Protein AF-A0AB37KM40-F1 (afdb_monomer_lite)

Sequence (113 aa):
MSQDETPIINDENYEMLIKWYKQEGIENIGFEDDDCYDEHMNYIGKGPVGYYELLQEVTQVAKRIQKEDYFLKKAGRRIPIIILEYEDTWYTRKATLEANVHGEACDYLEYAK

Structure (mmCIF, N/CA/C/O backbone):
data_AF-A0AB37KM40-F1
#
_entry.id   AF-A0AB37KM40-F1
#
loop_
_atom_site.group_PDB
_atom_site.id
_atom_site.type_symbol
_atom_site.label_atom_id
_atom_site.label_alt_id
_atom_site.label_comp_id
_atom_site.label_asym_id
_atom_site.label_entity_id
_atom_site.label_seq_id
_atom_site.pdbx_PDB_ins_code
_atom_site.Cartn_x
_atom_site.Cartn_y
_atom_site.Cartn_z
_atom_site.occupancy
_atom_site.B_iso_or_equiv
_atom_site.auth_seq_id
_atom_site.auth_comp_id
_atom_site.auth_asym_id
_atom_site.auth_atom_id
_atom_site.pdbx_PDB_model_num
ATOM 1 N N . MET A 1 1 ? -3.753 28.072 1.330 1.00 39.34 1 MET A N 1
ATOM 2 C CA . MET A 1 1 ? -3.173 27.660 2.624 1.00 39.34 1 MET A CA 1
ATOM 3 C C . MET A 1 1 ? -1.889 26.933 2.283 1.00 39.34 1 MET A C 1
ATOM 5 O O . MET A 1 1 ? -1.985 25.974 1.529 1.00 39.34 1 MET A O 1
ATOM 9 N N . SER A 1 2 ? -0.717 27.424 2.689 1.00 53.44 2 SER A N 1
ATOM 10 C CA . SER A 1 2 ? 0.500 26.618 2.554 1.00 53.44 2 SER A CA 1
ATOM 11 C C . SER A 1 2 ? 0.387 25.470 3.550 1.00 53.44 2 SER A C 1
ATOM 13 O O . SER A 1 2 ? 0.102 25.706 4.724 1.00 53.44 2 SER A O 1
ATOM 15 N N . GLN A 1 3 ? 0.514 24.235 3.076 1.00 59.84 3 GLN A N 1
ATOM 16 C CA . GLN A 1 3 ? 0.793 23.130 3.978 1.00 59.84 3 GLN A CA 1
ATOM 17 C C . GLN A 1 3 ? 2.233 23.346 4.452 1.00 59.84 3 GLN A C 1
ATOM 19 O O . GLN A 1 3 ? 3.142 23.391 3.627 1.00 59.84 3 GLN A O 1
ATOM 24 N N . ASP A 1 4 ? 2.434 23.585 5.750 1.00 63.38 4 ASP A N 1
ATOM 25 C CA . ASP A 1 4 ? 3.768 23.503 6.352 1.00 63.38 4 ASP A CA 1
ATOM 26 C C . ASP A 1 4 ? 4.160 22.022 6.368 1.00 63.38 4 ASP A C 1
ATOM 28 O O . ASP A 1 4 ? 3.936 21.295 7.339 1.00 63.38 4 ASP A O 1
ATOM 32 N N . GLU A 1 5 ? 4.665 21.541 5.236 1.00 67.81 5 GLU A N 1
ATOM 33 C CA . GLU A 1 5 ? 5.158 20.179 5.100 1.00 67.81 5 GLU A CA 1
ATOM 34 C C . GLU A 1 5 ? 6.501 20.085 5.821 1.00 67.81 5 GLU A C 1
ATOM 36 O O . GLU A 1 5 ? 7.521 20.606 5.372 1.00 67.81 5 GLU A O 1
ATOM 41 N N . THR A 1 6 ? 6.506 19.428 6.979 1.00 73.56 6 THR A N 1
ATOM 42 C CA . THR A 1 6 ? 7.763 18.967 7.569 1.00 73.56 6 THR A CA 1
ATOM 43 C C . THR A 1 6 ? 8.235 17.777 6.737 1.00 73.56 6 THR A C 1
ATOM 45 O O . THR A 1 6 ? 7.498 16.791 6.669 1.00 73.56 6 THR A O 1
ATOM 48 N N . PRO A 1 7 ? 9.426 17.821 6.114 1.00 70.69 7 PRO A N 1
ATOM 49 C CA . PRO A 1 7 ? 9.939 16.675 5.383 1.00 70.69 7 PRO A CA 1
ATOM 50 C C . PRO A 1 7 ? 10.127 15.510 6.360 1.00 70.69 7 PRO A C 1
ATOM 52 O O . PRO A 1 7 ? 10.960 15.571 7.262 1.00 70.69 7 PRO A O 1
ATOM 55 N N . ILE A 1 8 ? 9.314 14.464 6.204 1.00 71.88 8 ILE A N 1
ATOM 56 C CA . ILE A 1 8 ? 9.422 13.228 6.995 1.00 71.88 8 ILE A CA 1
ATOM 57 C C . ILE A 1 8 ? 10.525 12.327 6.419 1.00 71.88 8 ILE A C 1
ATOM 59 O O . ILE A 1 8 ? 11.095 11.519 7.144 1.00 71.88 8 ILE A O 1
ATOM 63 N N . ILE A 1 9 ? 10.835 12.486 5.128 1.00 77.62 9 ILE A N 1
ATOM 64 C CA . ILE A 1 9 ? 11.824 11.692 4.396 1.00 77.62 9 ILE A CA 1
ATOM 65 C C . ILE A 1 9 ? 13.119 12.500 4.249 1.00 77.62 9 ILE A C 1
ATOM 67 O O . ILE A 1 9 ? 13.098 13.624 3.745 1.00 77.62 9 ILE A O 1
ATOM 71 N N . ASN A 1 10 ? 14.240 11.913 4.668 1.00 84.81 10 ASN A N 1
ATOM 72 C CA . ASN A 1 10 ? 15.593 12.454 4.535 1.00 84.81 10 ASN A CA 1
ATOM 73 C C . ASN A 1 10 ? 16.538 11.467 3.814 1.00 84.81 10 ASN A C 1
ATOM 75 O O . ASN A 1 10 ? 16.143 10.353 3.463 1.00 84.81 10 ASN A O 1
ATOM 79 N N . ASP A 1 11 ? 17.800 11.862 3.624 1.00 88.88 11 ASP A N 1
ATOM 80 C CA . ASP A 1 11 ? 18.831 11.044 2.965 1.00 88.88 11 ASP A CA 1
ATOM 81 C C . ASP A 1 11 ? 19.011 9.661 3.613 1.00 88.88 11 ASP A C 1
ATOM 83 O O . ASP A 1 11 ? 19.146 8.658 2.911 1.00 88.88 11 ASP A O 1
ATOM 87 N N . GLU A 1 12 ? 18.928 9.567 4.943 1.00 89.31 12 GLU A N 1
ATOM 88 C CA . GLU A 1 12 ? 19.028 8.290 5.661 1.00 89.31 12 GLU A CA 1
ATOM 89 C C . GLU A 1 12 ? 17.849 7.362 5.333 1.00 89.31 12 GLU A C 1
ATOM 91 O O . GLU A 1 12 ? 18.026 6.148 5.186 1.00 89.31 12 GLU A O 1
ATOM 96 N N . ASN A 1 13 ? 16.642 7.917 5.176 1.00 89.56 13 ASN A N 1
ATOM 97 C CA . ASN A 1 13 ? 15.467 7.151 4.767 1.00 89.56 13 ASN A CA 1
ATOM 98 C C . ASN A 1 13 ? 15.609 6.629 3.332 1.00 89.56 13 ASN A C 1
ATOM 100 O O . ASN A 1 13 ? 15.288 5.465 3.080 1.00 89.56 13 ASN A O 1
ATOM 104 N N . TYR A 1 14 ? 16.132 7.445 2.410 1.00 88.31 14 TYR A N 1
ATOM 105 C CA . TYR A 1 14 ? 16.398 7.011 1.035 1.00 88.31 14 TYR A CA 1
ATOM 106 C C . TYR A 1 14 ? 17.457 5.908 0.985 1.00 88.31 14 TYR A C 1
ATOM 108 O O . TYR A 1 14 ? 17.267 4.898 0.305 1.00 88.31 14 TYR A O 1
ATOM 116 N N . GLU A 1 15 ? 18.545 6.043 1.746 1.00 93.25 15 GLU A N 1
ATOM 117 C CA . GLU A 1 15 ? 19.559 4.995 1.839 1.00 93.25 15 GLU A CA 1
ATOM 118 C C . GLU A 1 15 ? 18.996 3.682 2.381 1.00 93.25 15 GLU A C 1
ATOM 120 O O . GLU A 1 15 ? 19.366 2.608 1.901 1.00 93.25 15 GLU A O 1
ATOM 125 N N . MET A 1 16 ? 18.130 3.752 3.395 1.00 94.12 16 MET A N 1
ATOM 126 C CA . MET A 1 16 ? 17.476 2.573 3.957 1.00 94.12 16 MET A CA 1
ATOM 127 C C . MET A 1 16 ? 16.613 1.874 2.904 1.00 94.12 16 MET A C 1
ATOM 129 O O . MET A 1 16 ? 16.711 0.657 2.758 1.00 94.12 16 MET A O 1
ATOM 133 N N . LEU A 1 17 ? 15.830 2.636 2.136 1.00 93.00 17 LEU A N 1
ATOM 134 C CA . LEU A 1 17 ? 14.985 2.094 1.076 1.00 93.00 17 LEU A CA 1
ATOM 135 C C . LEU A 1 17 ? 15.815 1.445 -0.045 1.00 93.00 17 LEU A C 1
ATOM 137 O O . LEU A 1 17 ? 15.531 0.322 -0.450 1.00 93.00 17 LEU A O 1
ATOM 141 N N . ILE A 1 18 ? 16.895 2.094 -0.491 1.00 93.69 18 ILE A N 1
ATOM 142 C CA . ILE A 1 18 ? 17.802 1.536 -1.509 1.00 93.69 18 ILE A CA 1
ATOM 143 C C . ILE A 1 18 ? 18.480 0.253 -1.006 1.00 93.69 18 ILE A C 1
ATOM 145 O O . ILE A 1 18 ? 18.618 -0.718 -1.753 1.00 93.69 18 ILE A O 1
ATOM 149 N N . LYS A 1 19 ? 18.903 0.224 0.266 1.00 96.19 19 LYS A N 1
ATOM 150 C CA . LYS A 1 19 ? 19.471 -0.984 0.888 1.00 96.19 19 LYS A CA 1
ATOM 151 C C . LYS A 1 19 ? 18.446 -2.115 0.919 1.00 96.19 19 LYS A C 1
ATOM 153 O O . LYS A 1 19 ? 18.821 -3.243 0.609 1.00 96.19 19 LYS A O 1
ATOM 158 N N . TRP A 1 20 ? 17.191 -1.812 1.246 1.00 97.00 20 TRP A N 1
ATOM 159 C CA . TRP A 1 20 ? 16.106 -2.789 1.238 1.00 97.00 20 TRP A CA 1
ATOM 160 C C . TRP A 1 20 ? 15.853 -3.351 -0.167 1.00 97.00 20 TRP A C 1
ATOM 162 O O . TRP A 1 20 ? 15.898 -4.566 -0.331 1.00 97.00 20 TRP A O 1
ATOM 172 N N . TYR A 1 21 ? 15.736 -2.503 -1.198 1.00 97.06 21 TYR A N 1
ATOM 173 C CA . TYR A 1 21 ? 15.592 -2.972 -2.585 1.00 97.06 21 TYR A CA 1
ATOM 174 C C . TYR A 1 21 ? 16.697 -3.956 -2.980 1.00 97.06 21 TYR A C 1
ATOM 176 O O . TYR A 1 21 ? 16.427 -5.028 -3.516 1.00 97.06 21 TYR A O 1
ATOM 184 N N . LYS A 1 22 ? 17.952 -3.637 -2.640 1.00 96.69 22 LYS A N 1
ATOM 185 C CA . LYS A 1 22 ? 19.091 -4.520 -2.911 1.00 96.69 22 LYS A CA 1
ATOM 186 C C . LYS A 1 22 ? 19.025 -5.842 -2.137 1.00 96.69 22 LYS A C 1
ATOM 188 O O . LYS A 1 22 ? 19.478 -6.860 -2.653 1.00 96.69 22 LYS A O 1
ATOM 193 N N . GLN A 1 23 ? 18.526 -5.831 -0.901 1.00 97.62 23 GLN A N 1
ATOM 194 C CA . GLN A 1 23 ? 18.379 -7.035 -0.075 1.00 97.62 23 GLN A CA 1
ATOM 195 C C . GLN A 1 23 ? 17.311 -7.981 -0.627 1.00 97.62 23 GLN A C 1
ATOM 197 O O . GLN A 1 23 ? 17.545 -9.186 -0.666 1.00 97.62 23 GLN A O 1
ATOM 202 N N . GLU A 1 24 ? 16.196 -7.431 -1.104 1.00 97.25 24 GLU A N 1
ATOM 203 C CA . GLU A 1 24 ? 15.097 -8.196 -1.705 1.00 97.25 24 GLU A CA 1
ATOM 204 C C . GLU A 1 24 ? 15.366 -8.596 -3.168 1.00 97.25 24 GLU A C 1
ATOM 206 O O . GLU A 1 24 ? 14.558 -9.284 -3.786 1.00 97.25 24 GLU A O 1
ATOM 211 N N . GLY A 1 25 ? 16.509 -8.191 -3.737 1.00 97.19 25 GLY A N 1
ATOM 212 C CA . GLY A 1 25 ? 16.866 -8.491 -5.126 1.00 97.19 25 GLY A CA 1
ATOM 213 C C . GLY A 1 25 ? 16.022 -7.729 -6.150 1.00 97.19 25 GLY A C 1
ATOM 214 O O . GLY A 1 25 ? 15.852 -8.196 -7.273 1.00 97.19 25 GLY A O 1
ATOM 215 N N . ILE A 1 26 ? 15.484 -6.571 -5.764 1.00 96.94 26 ILE A N 1
ATOM 216 C CA . ILE A 1 26 ? 14.706 -5.699 -6.641 1.00 96.94 26 ILE A CA 1
ATOM 217 C C . ILE A 1 26 ? 15.694 -4.849 -7.448 1.00 96.94 26 ILE A C 1
ATOM 219 O O . ILE A 1 26 ? 16.444 -4.033 -6.905 1.00 96.94 26 ILE A O 1
ATOM 223 N N . GLU A 1 27 ? 15.707 -5.063 -8.759 1.00 94.88 27 GLU A N 1
ATOM 224 C CA . GLU A 1 27 ? 16.609 -4.413 -9.713 1.00 94.88 27 GLU A CA 1
ATOM 225 C C . GLU A 1 27 ? 15.827 -3.501 -10.670 1.00 94.88 27 GLU A C 1
ATOM 227 O O . GLU A 1 27 ? 14.609 -3.579 -10.738 1.00 94.88 27 GLU A O 1
ATOM 232 N N . ASN A 1 28 ? 16.510 -2.630 -11.424 1.00 94.50 28 ASN A N 1
ATOM 233 C CA . ASN A 1 28 ? 15.881 -1.708 -12.390 1.00 94.50 28 ASN A CA 1
ATOM 234 C C . ASN A 1 28 ? 14.809 -0.780 -11.781 1.00 94.50 28 ASN A C 1
ATOM 236 O O . ASN A 1 28 ? 13.793 -0.499 -12.408 1.00 94.50 28 ASN A O 1
ATOM 240 N N . ILE A 1 29 ? 15.050 -0.285 -10.562 1.00 94.75 29 ILE A N 1
ATOM 241 C CA . ILE A 1 29 ? 14.147 0.636 -9.855 1.00 94.75 29 ILE A CA 1
ATOM 242 C C . ILE A 1 29 ? 13.739 1.807 -10.753 1.00 94.75 29 ILE A C 1
ATOM 244 O O . ILE A 1 29 ? 14.593 2.459 -11.357 1.00 94.75 29 ILE A O 1
ATOM 248 N N . GLY A 1 30 ? 12.439 2.095 -10.803 1.00 91.88 30 GLY A N 1
ATOM 249 C CA . GLY A 1 30 ? 11.889 3.170 -11.629 1.00 91.88 30 GLY A CA 1
ATOM 250 C C . GLY A 1 30 ? 11.538 2.759 -13.061 1.00 91.88 30 GLY A C 1
ATOM 251 O O . GLY A 1 30 ? 10.891 3.538 -13.753 1.00 91.88 30 GLY A O 1
ATOM 252 N N . PHE A 1 31 ? 11.949 1.573 -13.514 1.00 94.75 31 PHE A N 1
ATOM 253 C CA . PHE A 1 31 ? 11.561 1.048 -14.822 1.00 94.75 31 PHE A CA 1
ATOM 254 C C . PHE A 1 31 ? 10.112 0.557 -14.803 1.00 94.75 31 PHE A C 1
ATOM 256 O O . PHE A 1 31 ? 9.663 0.020 -13.798 1.00 94.75 31 PHE A O 1
ATOM 263 N N . GLU A 1 32 ? 9.399 0.695 -15.913 1.00 90.56 32 GLU A N 1
ATOM 264 C CA . GLU A 1 32 ? 8.052 0.161 -16.097 1.00 90.56 32 GLU A CA 1
ATOM 265 C C . GLU A 1 32 ? 7.989 -0.550 -17.452 1.00 90.56 32 GLU A C 1
ATOM 267 O O . GLU A 1 32 ? 8.590 -0.082 -18.420 1.00 90.56 32 GLU A O 1
ATOM 272 N N . ASP A 1 33 ? 7.313 -1.699 -17.505 1.00 87.19 33 ASP A N 1
ATOM 273 C CA . ASP A 1 33 ? 7.160 -2.466 -18.742 1.00 87.19 33 ASP A CA 1
ATOM 274 C C . ASP A 1 33 ? 6.224 -1.751 -19.731 1.00 87.19 33 ASP A C 1
ATOM 276 O O . ASP A 1 33 ? 5.270 -1.081 -19.340 1.00 87.19 33 ASP A O 1
ATOM 280 N N . ASP A 1 34 ? 6.440 -1.952 -21.032 1.00 85.62 34 ASP A N 1
ATOM 281 C CA . ASP A 1 34 ? 5.604 -1.334 -22.074 1.00 85.62 34 ASP A CA 1
ATOM 282 C C . ASP A 1 34 ? 4.179 -1.934 -22.136 1.00 85.62 34 ASP A C 1
ATOM 284 O O . ASP A 1 34 ? 3.247 -1.297 -22.630 1.00 85.62 34 ASP A O 1
ATOM 288 N N . ASP A 1 35 ? 3.989 -3.156 -21.627 1.00 89.75 35 ASP A N 1
ATOM 289 C CA . ASP A 1 35 ? 2.730 -3.915 -21.689 1.00 89.75 35 ASP A CA 1
ATOM 290 C C . ASP A 1 35 ? 1.875 -3.725 -20.420 1.00 89.75 35 ASP A C 1
ATOM 292 O O . ASP A 1 35 ? 1.534 -4.667 -19.703 1.00 89.75 35 ASP A O 1
ATOM 296 N N . CYS A 1 36 ? 1.576 -2.462 -20.100 1.00 92.62 36 CYS A N 1
ATOM 297 C CA . CYS A 1 36 ? 0.827 -2.078 -18.898 1.00 92.62 36 CYS A CA 1
ATOM 298 C C . CYS A 1 36 ? -0.673 -1.847 -19.125 1.00 92.62 36 CYS A C 1
ATOM 300 O O . CYS A 1 36 ? -1.365 -1.432 -18.192 1.00 92.62 36 CYS A O 1
ATOM 302 N N . TYR A 1 37 ? -1.191 -2.102 -20.327 1.00 93.12 37 TYR A N 1
ATOM 303 C CA . TYR A 1 37 ? -2.593 -1.864 -20.671 1.00 93.12 37 TYR A CA 1
ATOM 304 C C . TYR A 1 37 ? -3.244 -3.107 -21.274 1.00 93.12 37 TYR A C 1
ATOM 306 O O . TYR A 1 37 ? -2.637 -3.801 -22.084 1.00 93.12 37 TYR A O 1
ATOM 314 N N . ASP A 1 38 ? -4.492 -3.379 -20.895 1.00 93.81 38 ASP A N 1
ATOM 315 C CA . ASP A 1 38 ? -5.279 -4.449 -21.512 1.00 93.81 38 ASP A CA 1
ATOM 316 C C . ASP A 1 38 ? -5.816 -4.056 -22.905 1.00 93.81 38 ASP A C 1
ATOM 318 O O . ASP A 1 38 ? -5.663 -2.926 -23.377 1.00 93.81 38 ASP A O 1
ATOM 322 N N . GLU A 1 39 ? -6.504 -4.988 -23.574 1.00 95.12 39 GLU A N 1
ATOM 323 C CA . GLU A 1 39 ? -7.116 -4.770 -24.897 1.00 95.12 39 GLU A CA 1
ATOM 324 C C . GLU A 1 39 ? -8.188 -3.659 -24.931 1.00 95.12 39 GLU A C 1
ATOM 326 O O . GLU A 1 39 ? -8.613 -3.226 -26.005 1.00 95.12 39 GLU A O 1
ATOM 331 N N . HIS A 1 40 ? -8.623 -3.184 -23.763 1.00 95.00 40 HIS A N 1
ATOM 332 C CA . HIS A 1 40 ? -9.599 -2.116 -23.585 1.00 95.00 40 HIS A CA 1
ATOM 333 C C . HIS A 1 40 ? -8.961 -0.793 -23.134 1.00 95.00 40 HIS A C 1
ATOM 335 O O . HIS A 1 40 ? -9.694 0.143 -22.814 1.00 95.00 40 HIS A O 1
ATOM 341 N N . MET A 1 41 ? -7.626 -0.686 -23.156 1.00 90.50 41 MET A N 1
ATOM 342 C CA . MET A 1 41 ? -6.860 0.476 -22.690 1.00 90.50 41 MET A CA 1
ATOM 343 C C . MET A 1 41 ? -6.997 0.746 -21.182 1.00 90.50 41 MET A C 1
ATOM 345 O O . MET A 1 41 ? -6.727 1.863 -20.734 1.00 90.50 41 MET A O 1
ATOM 349 N N . ASN A 1 42 ? -7.391 -0.247 -20.379 1.00 90.50 42 ASN A N 1
ATOM 350 C CA . ASN A 1 42 ? -7.322 -0.119 -18.927 1.00 90.50 42 ASN A CA 1
ATOM 351 C C . ASN A 1 42 ? -5.896 -0.385 -18.467 1.00 90.50 42 ASN A C 1
ATOM 353 O O . ASN A 1 42 ? -5.270 -1.355 -18.891 1.00 90.50 42 ASN A O 1
ATOM 357 N N . TYR A 1 43 ? -5.405 0.448 -17.556 1.00 90.25 43 TYR A N 1
ATOM 358 C CA . TYR A 1 43 ? -4.105 0.234 -16.943 1.00 90.25 43 TYR A CA 1
ATOM 359 C C . TYR A 1 43 ? -4.147 -0.989 -16.008 1.00 90.25 43 TYR A C 1
ATOM 361 O O . TYR A 1 43 ? -4.897 -1.013 -15.029 1.00 90.25 43 TYR A O 1
ATOM 369 N N . ILE A 1 44 ? -3.334 -2.000 -16.317 1.00 92.44 44 ILE A N 1
ATOM 370 C CA . ILE A 1 44 ? -3.162 -3.258 -15.568 1.00 92.44 44 ILE A CA 1
ATOM 371 C C . ILE A 1 44 ? -1.753 -3.412 -14.984 1.00 92.44 44 ILE A C 1
ATOM 373 O O . ILE A 1 44 ? -1.480 -4.383 -14.271 1.00 92.44 44 ILE A O 1
ATOM 377 N N . GLY A 1 45 ? -0.869 -2.455 -15.276 1.00 92.06 45 GLY A N 1
ATOM 378 C CA . GLY A 1 45 ? 0.474 -2.380 -14.723 1.00 92.06 45 GLY A CA 1
ATOM 379 C C . GLY A 1 45 ? 0.483 -2.241 -13.199 1.00 92.06 45 GLY A C 1
ATOM 380 O O . GLY A 1 45 ? -0.548 -2.096 -12.533 1.00 92.06 45 GLY A O 1
ATOM 381 N N . LYS A 1 46 ? 1.684 -2.319 -12.634 1.00 91.81 46 LYS A N 1
ATOM 382 C CA . LYS A 1 46 ? 1.934 -2.260 -11.186 1.00 91.81 46 LYS A CA 1
ATOM 383 C C . LYS A 1 46 ? 2.713 -1.008 -10.775 1.00 91.81 46 LYS A C 1
ATOM 385 O O . LYS A 1 46 ? 3.190 -0.920 -9.649 1.00 91.81 46 LYS A O 1
ATOM 390 N N . GLY A 1 47 ? 2.812 -0.045 -11.676 1.00 89.69 47 GLY A N 1
ATOM 391 C CA . GLY A 1 47 ? 3.698 1.094 -11.570 1.00 89.69 47 GLY A CA 1
ATOM 392 C C . GLY A 1 47 ? 5.154 0.693 -11.813 1.00 89.69 47 GLY A C 1
ATOM 393 O O . GLY A 1 47 ? 5.450 -0.458 -12.158 1.00 89.69 47 GLY A O 1
ATOM 394 N N . PRO A 1 48 ? 6.080 1.637 -11.605 1.00 92.69 48 PRO A N 1
ATOM 395 C CA . PRO A 1 48 ? 7.498 1.385 -11.767 1.00 92.69 48 PRO A CA 1
ATOM 396 C C . PRO A 1 48 ? 8.026 0.378 -10.739 1.00 92.69 48 PRO A C 1
ATOM 398 O O . PRO A 1 48 ? 7.597 0.343 -9.582 1.00 92.69 48 PRO A O 1
ATOM 401 N N . VAL A 1 49 ? 9.030 -0.397 -11.137 1.00 95.19 49 VAL A N 1
ATOM 402 C CA . VAL A 1 49 ? 9.707 -1.374 -10.283 1.00 95.19 49 VAL A CA 1
ATOM 403 C C . VAL A 1 49 ? 10.214 -0.712 -8.999 1.00 95.19 49 VAL A C 1
ATOM 405 O O . VAL A 1 49 ? 10.807 0.372 -9.022 1.00 95.19 49 VAL A O 1
ATOM 408 N N . GLY A 1 50 ? 9.979 -1.380 -7.870 1.00 94.69 50 GLY A N 1
ATOM 409 C CA . GLY A 1 50 ? 10.262 -0.907 -6.519 1.00 94.69 50 GLY A CA 1
ATOM 410 C C . GLY A 1 50 ? 9.032 -0.306 -5.841 1.00 94.69 50 GLY A C 1
ATOM 411 O O . GLY A 1 50 ? 8.854 -0.479 -4.634 1.00 94.69 50 GLY A O 1
ATOM 412 N N . TYR A 1 51 ? 8.150 0.355 -6.595 1.00 93.50 51 TYR A N 1
ATOM 413 C CA . TYR A 1 51 ? 6.952 0.951 -6.016 1.00 93.50 51 TYR A CA 1
ATOM 414 C C . TYR A 1 51 ? 5.958 -0.121 -5.554 1.00 93.50 51 TYR A C 1
ATOM 416 O O . TYR A 1 51 ? 5.524 -0.104 -4.400 1.00 93.50 51 TYR A O 1
ATOM 424 N N . TYR A 1 52 ? 5.611 -1.072 -6.429 1.00 94.00 52 TYR A N 1
ATOM 425 C CA . TYR A 1 52 ? 4.612 -2.090 -6.102 1.00 94.00 52 TYR A CA 1
ATOM 426 C C . TYR A 1 52 ? 5.048 -2.962 -4.927 1.00 94.00 52 TYR A C 1
ATOM 428 O O . TYR A 1 52 ? 4.242 -3.294 -4.060 1.00 94.00 52 TYR A O 1
ATOM 436 N N . GLU A 1 53 ? 6.328 -3.324 -4.890 1.00 96.06 53 GLU A N 1
ATOM 437 C CA . GLU A 1 53 ? 6.934 -4.119 -3.829 1.00 96.06 53 GLU A CA 1
ATOM 438 C C . GLU A 1 53 ? 6.844 -3.383 -2.489 1.00 96.06 53 GLU A C 1
ATOM 440 O O . GLU A 1 53 ? 6.377 -3.951 -1.500 1.00 96.06 53 GLU A O 1
ATOM 445 N N . LEU A 1 54 ? 7.196 -2.094 -2.467 1.00 95.25 54 LEU A N 1
ATOM 446 C CA . LEU A 1 54 ? 7.051 -1.266 -1.273 1.00 95.25 54 LEU A CA 1
ATOM 447 C C . LEU A 1 54 ? 5.580 -1.133 -0.851 1.00 95.25 54 LEU A C 1
ATOM 449 O O . LEU A 1 54 ? 5.265 -1.215 0.339 1.00 95.25 54 LEU A O 1
ATOM 453 N N . LEU A 1 55 ? 4.665 -0.972 -1.810 1.00 96.19 55 LEU A N 1
ATOM 454 C CA . LEU A 1 55 ? 3.228 -0.918 -1.549 1.00 96.19 55 LEU A CA 1
ATOM 455 C C . LEU A 1 55 ? 2.733 -2.201 -0.865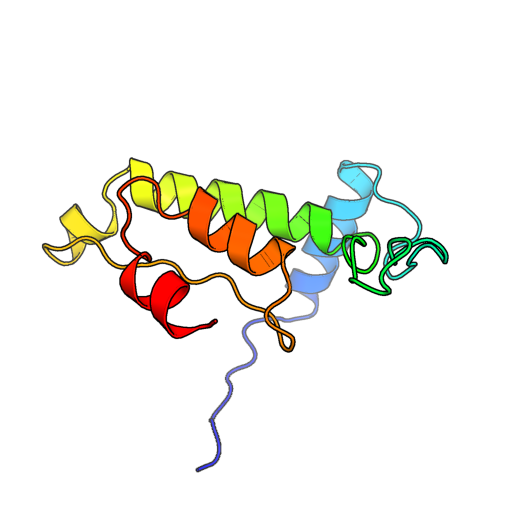 1.00 96.19 55 LEU A C 1
ATOM 457 O O . LEU A 1 55 ? 1.915 -2.120 0.056 1.00 96.19 55 LEU A O 1
ATOM 461 N N . GLN A 1 56 ? 3.226 -3.378 -1.266 1.00 97.00 56 GLN A N 1
ATOM 462 C CA . GLN A 1 56 ? 2.873 -4.637 -0.602 1.00 97.00 56 GLN A CA 1
ATOM 463 C C . GLN A 1 56 ? 3.326 -4.648 0.864 1.00 97.00 56 GLN A C 1
ATOM 465 O O . GLN A 1 56 ? 2.530 -5.010 1.734 1.00 97.00 56 GLN A O 1
ATOM 470 N N . GLU A 1 57 ? 4.542 -4.187 1.163 1.00 97.19 57 GLU A N 1
ATOM 471 C CA . GLU A 1 57 ? 5.043 -4.092 2.542 1.00 97.19 57 GLU A CA 1
ATOM 472 C C . GLU A 1 57 ? 4.219 -3.118 3.393 1.00 97.19 57 GLU A C 1
ATOM 474 O O . GLU A 1 57 ? 3.761 -3.464 4.488 1.00 97.19 57 GLU A O 1
ATOM 479 N N . VAL A 1 58 ? 3.930 -1.923 2.863 1.00 96.62 58 VAL A N 1
ATOM 480 C CA . VAL A 1 58 ? 3.047 -0.943 3.519 1.00 96.62 58 VAL A CA 1
ATOM 481 C C . VAL A 1 58 ? 1.672 -1.555 3.789 1.00 96.62 58 VAL A C 1
ATOM 483 O O . VAL A 1 58 ? 1.127 -1.408 4.887 1.00 96.62 58 VAL A O 1
ATOM 486 N N . THR A 1 59 ? 1.135 -2.305 2.824 1.00 98.38 59 THR A N 1
ATOM 487 C CA . THR A 1 59 ? -0.147 -3.006 2.960 1.00 98.38 59 THR A CA 1
ATOM 488 C C . THR A 1 59 ? -0.101 -4.035 4.085 1.00 98.38 59 THR A C 1
ATOM 490 O O . THR A 1 59 ? -1.025 -4.078 4.898 1.00 98.38 59 THR A O 1
ATOM 493 N N . GLN A 1 60 ? 0.965 -4.837 4.199 1.00 98.50 60 GLN A N 1
ATOM 494 C CA . GLN A 1 60 ? 1.088 -5.820 5.282 1.00 98.50 60 GLN A CA 1
ATOM 495 C C . GLN A 1 60 ? 1.173 -5.157 6.658 1.00 98.50 60 GLN A C 1
ATOM 497 O O . GLN A 1 60 ? 0.519 -5.615 7.603 1.00 98.50 60 GLN A O 1
ATOM 502 N N . VAL A 1 61 ? 1.923 -4.059 6.779 1.00 98.12 61 VAL A N 1
ATOM 503 C CA . VAL A 1 61 ? 2.009 -3.291 8.028 1.00 98.12 61 VAL A CA 1
ATOM 504 C C . VAL A 1 61 ? 0.642 -2.711 8.398 1.00 98.12 61 VAL A C 1
ATOM 506 O O . VAL A 1 61 ? 0.175 -2.914 9.520 1.00 98.12 61 VAL A O 1
ATOM 509 N N . ALA A 1 62 ? -0.046 -2.062 7.456 1.00 98.38 62 ALA A N 1
ATOM 510 C CA . ALA A 1 62 ? -1.380 -1.504 7.673 1.00 98.38 62 ALA A CA 1
ATOM 511 C C . ALA A 1 62 ? -2.400 -2.588 8.065 1.00 98.38 62 ALA A C 1
ATOM 513 O O . ALA A 1 62 ? -3.130 -2.451 9.050 1.00 98.38 62 ALA A O 1
ATOM 514 N N . LYS A 1 63 ? -2.381 -3.721 7.359 1.00 98.44 63 LYS A N 1
ATOM 515 C CA . LYS A 1 63 ? -3.211 -4.893 7.653 1.00 98.44 63 LYS A CA 1
ATOM 516 C C . LYS A 1 63 ? -2.975 -5.431 9.055 1.00 98.44 63 LYS A C 1
ATOM 518 O O . LYS A 1 63 ? -3.919 -5.817 9.744 1.00 98.44 63 LYS A O 1
ATOM 523 N N . ARG A 1 64 ? -1.715 -5.473 9.491 1.00 98.50 64 ARG A N 1
ATOM 524 C CA . ARG A 1 64 ? -1.349 -5.896 10.843 1.00 98.50 64 ARG A CA 1
ATOM 525 C C . ARG A 1 64 ? -1.898 -4.935 11.897 1.00 98.50 64 ARG A C 1
ATOM 527 O O . ARG A 1 64 ? -2.473 -5.406 12.873 1.00 98.50 64 ARG A O 1
ATOM 534 N N . ILE A 1 65 ? -1.789 -3.622 11.680 1.00 98.12 65 ILE A N 1
ATOM 535 C CA . ILE A 1 65 ? -2.344 -2.597 12.582 1.00 98.12 65 ILE A CA 1
ATOM 536 C C . ILE A 1 65 ? -3.855 -2.801 12.779 1.00 98.12 65 ILE A C 1
ATOM 538 O O . ILE A 1 65 ? -4.325 -2.769 13.921 1.00 98.12 65 ILE A O 1
ATOM 542 N N . GLN A 1 66 ? -4.598 -3.066 11.696 1.00 97.56 66 GLN A N 1
ATOM 543 C CA . GLN A 1 66 ? -6.038 -3.341 11.780 1.00 97.56 66 GLN A CA 1
ATOM 544 C C . GLN A 1 66 ? -6.338 -4.666 12.486 1.00 97.56 66 GLN A C 1
ATOM 546 O O . GLN A 1 66 ? -7.135 -4.691 13.420 1.00 97.56 66 GLN A O 1
ATOM 551 N N . LYS A 1 67 ? -5.640 -5.755 12.130 1.00 97.56 67 LYS A N 1
ATOM 552 C CA . LYS A 1 67 ? -5.799 -7.070 12.786 1.00 97.56 67 LYS A CA 1
ATOM 553 C C . LYS A 1 67 ? -5.524 -7.036 14.287 1.00 97.56 67 LYS A C 1
ATOM 555 O O . LYS A 1 67 ? -6.120 -7.796 15.043 1.00 97.56 67 LYS A O 1
ATOM 560 N N . GLU A 1 68 ? -4.589 -6.198 14.718 1.00 97.69 68 GLU A N 1
ATOM 561 C CA . GLU A 1 68 ? -4.253 -6.032 16.129 1.00 97.69 68 GLU A CA 1
ATOM 562 C C . GLU A 1 68 ? -5.235 -5.106 16.870 1.00 97.69 68 GLU A C 1
ATOM 564 O O . GLU A 1 68 ? -5.054 -4.878 18.072 1.00 97.69 68 GLU A O 1
ATOM 569 N N . ASP A 1 69 ? -6.279 -4.595 16.199 1.00 97.00 69 ASP A N 1
ATOM 570 C CA . ASP A 1 69 ? -7.267 -3.656 16.741 1.00 97.00 69 ASP A CA 1
ATOM 571 C C . ASP A 1 69 ? -6.577 -2.437 17.396 1.00 97.00 69 ASP A C 1
ATOM 573 O O . ASP A 1 69 ? -7.017 -1.919 18.427 1.00 97.00 69 ASP A O 1
ATOM 577 N N . TYR A 1 70 ? -5.448 -1.980 16.832 1.00 97.69 70 TYR A N 1
ATOM 578 C CA . TYR A 1 70 ? -4.609 -0.946 17.446 1.00 97.69 70 TYR A CA 1
ATOM 579 C C . TYR A 1 70 ? -5.400 0.342 17.710 1.00 97.69 70 TYR A C 1
ATOM 581 O O . TYR A 1 70 ? -5.427 0.844 18.837 1.00 97.69 70 TYR A O 1
ATOM 589 N N . PHE A 1 71 ? -6.102 0.849 16.691 1.00 96.56 71 PHE A N 1
ATOM 590 C CA . PHE A 1 71 ? -6.919 2.055 16.821 1.00 96.56 71 PHE A CA 1
ATOM 591 C C . PHE A 1 71 ? -8.151 1.835 17.689 1.00 96.56 71 PHE A C 1
ATOM 593 O O . PHE A 1 71 ? -8.507 2.724 18.456 1.00 96.56 71 PHE A O 1
ATOM 600 N N . LEU A 1 72 ? -8.750 0.643 17.670 1.00 97.12 72 LEU A N 1
ATOM 601 C CA . LEU A 1 72 ? -9.851 0.328 18.577 1.00 97.12 72 LEU A CA 1
ATOM 602 C C . LEU A 1 72 ? -9.395 0.421 20.041 1.00 97.12 72 LEU A C 1
ATOM 604 O O . LEU A 1 72 ? -10.058 1.063 20.853 1.00 97.12 72 LEU A O 1
ATOM 608 N N . LYS A 1 73 ? -8.220 -0.132 20.364 1.00 98.06 73 LYS A N 1
ATOM 609 C CA . LYS A 1 73 ? -7.628 -0.079 21.711 1.00 98.06 73 LYS A CA 1
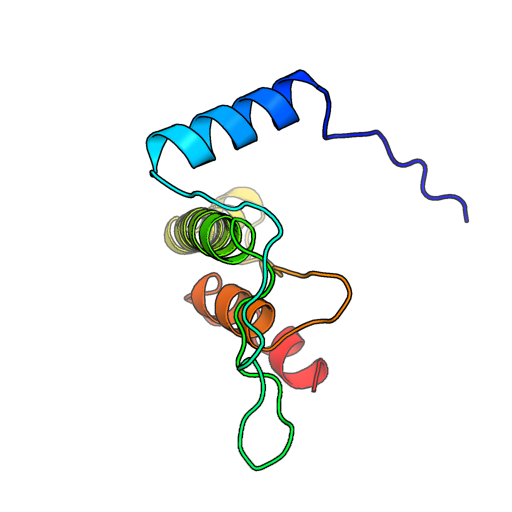ATOM 610 C C . LYS A 1 73 ? -7.196 1.331 22.121 1.00 98.06 73 LYS A C 1
ATOM 612 O O . LYS A 1 73 ? -7.268 1.664 23.300 1.00 98.06 73 LYS A O 1
ATOM 617 N N . LYS A 1 74 ? -6.711 2.148 21.180 1.00 97.19 74 LYS A N 1
ATOM 618 C CA . LYS A 1 74 ? -6.162 3.488 21.461 1.00 97.19 74 LYS A CA 1
ATOM 619 C C . LYS A 1 74 ? -7.190 4.614 21.396 1.00 97.19 74 LYS A C 1
ATOM 621 O O . LYS A 1 74 ? -7.091 5.560 22.168 1.00 97.19 74 LYS A O 1
ATOM 626 N N . ALA A 1 75 ? -8.147 4.519 20.484 1.00 96.38 75 ALA A N 1
ATOM 627 C CA . ALA A 1 75 ? -9.101 5.571 20.148 1.00 96.38 75 ALA A CA 1
ATOM 628 C C . ALA A 1 75 ? -10.568 5.153 20.361 1.00 96.38 75 ALA A C 1
ATOM 630 O O . ALA A 1 75 ? -11.467 5.943 20.086 1.00 96.38 75 ALA A O 1
ATOM 631 N N . GLY A 1 76 ? -10.833 3.926 20.827 1.00 97.38 76 GLY A N 1
ATOM 632 C CA . GLY A 1 76 ? -12.187 3.434 21.110 1.00 97.38 76 GLY A CA 1
ATOM 633 C C . GLY A 1 76 ? -13.025 3.124 19.867 1.00 97.38 76 GLY A C 1
ATOM 634 O O . GLY A 1 76 ? -14.211 2.830 19.985 1.00 97.38 76 GLY A O 1
ATOM 635 N N . ARG A 1 77 ? -12.429 3.186 18.672 1.00 96.62 77 ARG A N 1
ATOM 636 C CA . 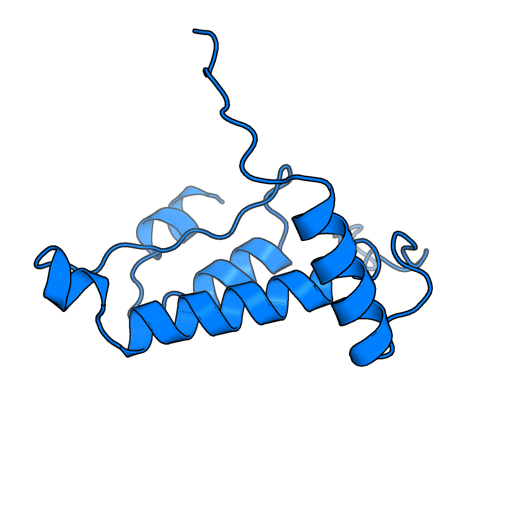ARG A 1 77 ? -13.080 2.871 17.397 1.00 96.62 77 ARG A CA 1
ATOM 637 C C . ARG A 1 77 ? -12.063 2.370 16.381 1.00 96.62 77 ARG A C 1
ATOM 639 O O . ARG A 1 77 ? -10.896 2.752 16.437 1.00 96.62 77 ARG A O 1
ATOM 646 N N . ARG A 1 78 ? -12.517 1.556 15.430 1.00 95.62 78 ARG A N 1
ATOM 647 C CA . ARG A 1 78 ? -11.720 1.239 14.241 1.00 95.62 78 ARG A CA 1
ATOM 648 C C . ARG A 1 78 ? -11.633 2.479 13.353 1.00 95.62 78 ARG A C 1
ATOM 650 O O . ARG A 1 78 ? -12.616 3.205 13.215 1.00 95.62 78 ARG A O 1
ATOM 657 N N . ILE A 1 79 ? -10.446 2.750 12.826 1.00 97.06 79 ILE A N 1
ATOM 658 C CA . ILE A 1 79 ? -10.158 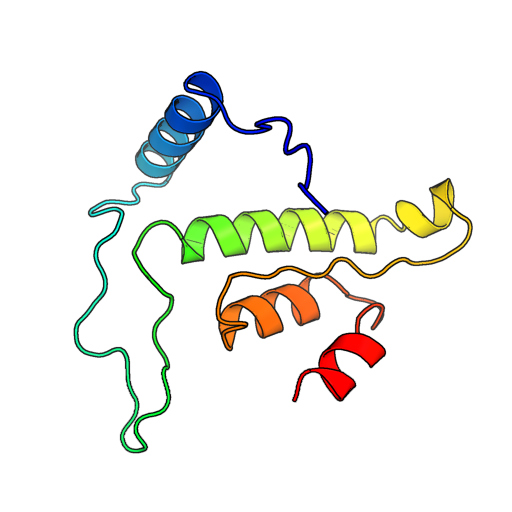3.912 11.979 1.00 97.06 79 ILE A CA 1
ATOM 659 C C . ILE A 1 79 ? -9.618 3.366 10.657 1.00 97.06 79 ILE A C 1
ATOM 661 O O . ILE A 1 79 ? -8.698 2.550 10.719 1.00 97.06 79 ILE A O 1
ATOM 665 N N . PRO A 1 80 ? -10.153 3.770 9.492 1.00 97.25 80 PRO A N 1
ATOM 666 C CA . PRO A 1 80 ? -9.628 3.319 8.209 1.00 97.25 80 PRO A CA 1
ATOM 667 C C . PRO A 1 80 ? -8.185 3.770 7.993 1.00 97.25 80 PRO A C 1
ATOM 669 O O . PRO A 1 80 ? -7.827 4.907 8.302 1.00 97.25 80 PRO A O 1
ATOM 672 N N . ILE A 1 81 ? -7.379 2.890 7.401 1.00 97.75 81 ILE A N 1
ATOM 673 C CA . ILE A 1 81 ? -6.062 3.231 6.859 1.00 97.75 81 ILE A CA 1
ATOM 674 C C . ILE A 1 81 ? -6.206 3.304 5.346 1.00 97.75 81 ILE A C 1
ATOM 676 O O . ILE A 1 81 ? -6.430 2.286 4.697 1.00 97.75 81 ILE A O 1
ATOM 680 N N . ILE A 1 82 ? -6.106 4.507 4.794 1.00 96.06 82 ILE A N 1
ATOM 681 C CA . ILE A 1 82 ? -6.267 4.744 3.361 1.00 96.06 82 ILE A CA 1
ATOM 682 C C . ILE A 1 82 ? -4.873 4.848 2.739 1.00 96.06 82 ILE A C 1
ATOM 684 O O . ILE A 1 82 ? -4.091 5.717 3.121 1.00 96.06 82 ILE A O 1
ATOM 688 N N . ILE A 1 83 ? -4.547 3.915 1.845 1.00 95.44 83 ILE A N 1
ATOM 689 C CA . ILE A 1 83 ? -3.261 3.851 1.146 1.00 95.44 83 ILE A CA 1
ATOM 690 C C . ILE A 1 83 ? -3.471 4.470 -0.230 1.00 95.44 83 ILE A C 1
ATOM 692 O O . ILE A 1 83 ? -4.238 3.931 -1.026 1.00 95.44 83 ILE A O 1
ATOM 696 N N . LEU A 1 84 ? -2.815 5.602 -0.486 1.00 90.56 84 LEU A N 1
ATOM 697 C CA . LEU A 1 84 ? -3.018 6.403 -1.690 1.00 90.56 84 LEU A CA 1
ATOM 698 C C . LEU A 1 84 ? -1.713 6.781 -2.357 1.00 90.56 84 LEU A C 1
ATOM 700 O O . LEU A 1 84 ? -0.677 6.935 -1.713 1.00 90.56 84 LEU A O 1
ATOM 704 N N . GLU A 1 85 ? -1.847 7.036 -3.647 1.00 87.56 85 GLU A N 1
ATOM 705 C CA . GLU A 1 85 ? -0.902 7.785 -4.453 1.00 87.56 85 GLU A CA 1
ATOM 706 C C . GLU A 1 85 ? -1.648 8.871 -5.230 1.00 87.56 85 GLU A C 1
ATOM 708 O O . GLU A 1 85 ? -2.860 9.034 -5.079 1.00 87.56 85 GLU A O 1
ATOM 713 N N . TYR A 1 86 ? -0.922 9.613 -6.064 1.00 83.56 86 TYR A N 1
ATOM 714 C CA . TYR A 1 86 ? -1.478 10.742 -6.803 1.00 83.56 86 TYR A CA 1
ATOM 715 C C . TYR A 1 86 ? -2.667 10.373 -7.708 1.00 83.56 86 TYR A C 1
ATOM 717 O O . TYR A 1 86 ? -3.606 11.157 -7.816 1.00 83.56 86 TYR A O 1
ATOM 725 N N . GLU A 1 87 ? -2.647 9.187 -8.320 1.00 80.56 87 GLU A N 1
ATOM 726 C CA . GLU A 1 87 ? -3.612 8.787 -9.354 1.00 80.56 87 GLU A CA 1
ATOM 727 C C . GLU A 1 87 ? -4.688 7.789 -8.887 1.00 80.56 87 GLU A C 1
ATOM 729 O O . GLU A 1 87 ? -5.471 7.330 -9.712 1.00 80.56 87 GLU A O 1
ATOM 734 N N . ASP A 1 88 ? -4.757 7.460 -7.587 1.00 82.56 88 ASP A N 1
ATOM 735 C CA . ASP A 1 88 ? -5.706 6.475 -7.015 1.00 82.56 88 ASP A CA 1
ATOM 736 C C . ASP A 1 88 ? -5.910 5.224 -7.897 1.00 82.56 88 ASP A C 1
ATOM 738 O O . ASP A 1 88 ? -7.020 4.852 -8.292 1.00 82.56 88 ASP A O 1
ATOM 742 N N . THR A 1 89 ? -4.803 4.583 -8.254 1.00 90.50 89 THR A N 1
ATOM 743 C CA . THR A 1 89 ? -4.800 3.441 -9.165 1.00 90.50 89 THR A CA 1
ATOM 744 C C . THR A 1 89 ? -5.476 2.205 -8.570 1.00 90.50 89 THR A C 1
ATOM 746 O O . THR A 1 89 ? -5.727 2.062 -7.365 1.00 90.50 89 THR A O 1
ATOM 749 N N . TRP A 1 90 ? -5.755 1.230 -9.439 1.00 92.06 90 TRP A N 1
ATOM 750 C CA . TRP A 1 90 ? -6.397 -0.022 -9.042 1.00 92.06 90 TRP A CA 1
ATOM 751 C C . TRP A 1 90 ? -5.637 -0.744 -7.914 1.00 92.06 90 TRP A C 1
ATOM 753 O O . TRP A 1 90 ? -6.262 -1.371 -7.051 1.00 92.06 90 TRP A O 1
ATOM 763 N N . TYR A 1 91 ? -4.302 -0.655 -7.887 1.00 93.38 91 TYR A N 1
ATOM 764 C CA . TYR A 1 91 ? -3.491 -1.349 -6.893 1.00 93.38 91 TYR A CA 1
ATOM 765 C C . TYR A 1 91 ? -3.465 -0.642 -5.531 1.00 93.38 91 TYR A C 1
ATOM 767 O O . TYR A 1 91 ? -3.438 -1.345 -4.519 1.00 93.38 91 TYR A O 1
ATOM 775 N N . THR A 1 92 ? -3.559 0.693 -5.449 1.00 94.25 92 THR A N 1
ATOM 776 C CA . THR A 1 92 ? -3.669 1.400 -4.155 1.00 94.25 92 THR A CA 1
ATOM 777 C C . THR A 1 92 ? -5.044 1.193 -3.533 1.00 94.25 92 THR A C 1
ATOM 779 O O . THR A 1 92 ? -5.169 0.988 -2.321 1.00 94.25 92 THR A O 1
ATOM 782 N N . ARG A 1 93 ? -6.087 1.108 -4.366 1.00 93.44 93 ARG A N 1
ATOM 783 C CA . ARG A 1 93 ? -7.426 0.690 -3.927 1.00 93.44 93 ARG A CA 1
ATOM 784 C C . ARG A 1 93 ? -7.439 -0.725 -3.383 1.00 93.44 93 ARG A C 1
ATOM 786 O O . ARG A 1 93 ? -7.992 -0.970 -2.311 1.00 93.44 93 ARG A O 1
ATOM 793 N N . LYS A 1 94 ? -6.806 -1.656 -4.100 1.00 95.19 94 LYS A N 1
ATOM 794 C CA . LYS A 1 94 ? -6.661 -3.042 -3.649 1.00 95.19 94 LYS A CA 1
ATOM 795 C C . LYS A 1 94 ? -5.892 -3.114 -2.327 1.00 95.19 94 LYS A C 1
ATOM 797 O O . LYS A 1 94 ? -6.357 -3.776 -1.406 1.00 95.19 94 LYS A O 1
ATOM 802 N N . ALA A 1 95 ? -4.780 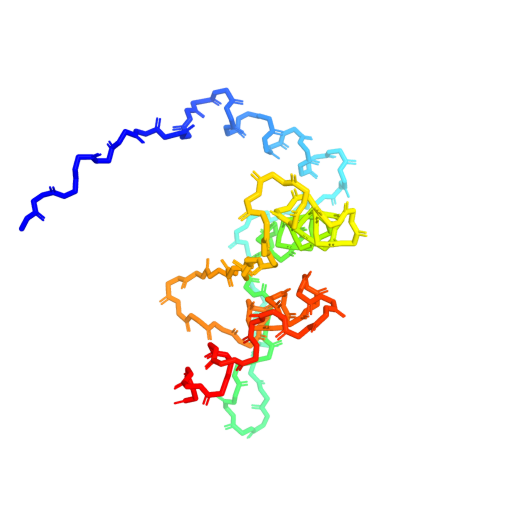-2.390 -2.205 1.00 97.00 95 ALA A N 1
ATOM 803 C CA . ALA A 1 95 ? -4.009 -2.276 -0.969 1.00 97.00 95 ALA A CA 1
ATOM 804 C C . ALA A 1 95 ? -4.860 -1.746 0.198 1.00 97.00 95 ALA A C 1
ATOM 806 O O . ALA A 1 95 ? -4.879 -2.339 1.277 1.00 97.00 95 ALA A O 1
ATOM 807 N N . THR A 1 96 ? -5.633 -0.680 -0.032 1.00 97.06 96 THR A N 1
ATOM 808 C CA . THR A 1 96 ? -6.572 -0.132 0.956 1.00 97.06 96 THR A CA 1
ATOM 809 C C . THR A 1 96 ? -7.606 -1.176 1.374 1.00 97.06 96 THR A C 1
ATOM 811 O O . THR A 1 96 ? -7.801 -1.403 2.567 1.00 97.06 96 THR A O 1
ATOM 814 N N . LEU A 1 97 ? -8.239 -1.871 0.429 1.00 96.50 97 LEU A N 1
ATOM 815 C CA . LEU A 1 97 ? -9.192 -2.936 0.748 1.00 96.50 97 LEU A CA 1
ATOM 816 C C . LEU A 1 97 ? -8.543 -4.053 1.584 1.00 96.50 97 LEU A C 1
ATOM 818 O O . LEU A 1 97 ? -9.110 -4.492 2.582 1.00 96.50 97 LEU A O 1
ATOM 822 N N . GLU A 1 98 ? -7.345 -4.499 1.209 1.00 97.56 98 GLU A N 1
ATOM 823 C CA . GLU A 1 98 ? -6.640 -5.581 1.900 1.00 97.56 98 GLU A CA 1
ATOM 824 C C . GLU A 1 98 ? -6.158 -5.213 3.307 1.00 97.56 98 GLU A C 1
ATOM 826 O O . GLU A 1 98 ? -6.105 -6.089 4.182 1.00 97.56 98 GLU A O 1
ATOM 831 N N . ALA A 1 99 ? -5.791 -3.948 3.521 1.00 98.06 99 ALA A N 1
ATOM 832 C CA . ALA A 1 99 ? -5.371 -3.430 4.814 1.00 98.06 99 ALA A CA 1
ATOM 833 C C . ALA A 1 99 ? -6.539 -3.349 5.807 1.00 98.06 99 ALA A C 1
ATOM 835 O O . ALA A 1 99 ? -6.364 -3.648 6.986 1.00 98.06 99 ALA A O 1
ATOM 836 N N . ASN A 1 100 ? -7.737 -2.997 5.338 1.00 97.94 100 ASN A N 1
ATOM 837 C CA . ASN A 1 100 ? -8.921 -2.768 6.168 1.00 97.94 100 ASN A CA 1
ATOM 838 C C . ASN A 1 100 ? -9.776 -4.041 6.295 1.00 97.94 100 ASN A C 1
ATOM 840 O O . ASN A 1 100 ? -10.864 -4.170 5.729 1.00 97.94 100 ASN A O 1
ATOM 844 N N . VAL A 1 101 ? -9.250 -5.006 7.058 1.00 96.88 101 VAL A N 1
ATOM 845 C CA . VAL A 1 101 ? -9.782 -6.378 7.191 1.00 96.88 101 VAL A CA 1
ATOM 846 C C . VAL A 1 101 ? -11.167 -6.487 7.836 1.00 96.88 101 VAL A C 1
ATOM 848 O O . VAL A 1 101 ? -11.778 -7.555 7.765 1.00 96.88 101 VAL A O 1
ATOM 851 N N . HIS A 1 102 ? -11.666 -5.430 8.474 1.00 95.56 102 HIS A N 1
ATOM 852 C CA . HIS A 1 102 ? -13.002 -5.391 9.067 1.00 95.56 102 HIS A CA 1
ATOM 853 C C . HIS A 1 102 ? -13.969 -4.491 8.287 1.00 95.56 102 HIS A C 1
ATOM 855 O O . HIS A 1 102 ? -15.059 -4.210 8.785 1.00 95.56 102 HIS A O 1
ATOM 861 N N . GLY A 1 103 ? -13.592 -4.052 7.082 1.00 95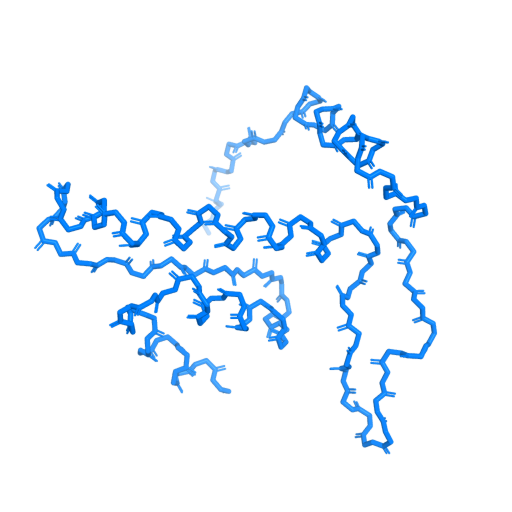.44 103 GLY A N 1
ATOM 862 C CA . GLY A 1 103 ? -14.399 -3.145 6.266 1.00 95.44 103 GLY A CA 1
ATOM 863 C C . GLY A 1 103 ? -14.308 -1.686 6.717 1.00 95.44 103 GLY A C 1
ATOM 864 O O . GLY A 1 103 ? -15.209 -0.900 6.445 1.00 95.44 103 GLY A O 1
ATOM 865 N N . GLU A 1 104 ? -13.234 -1.301 7.410 1.00 96.69 104 GLU A N 1
ATOM 866 C CA . GLU A 1 104 ? -13.057 0.051 7.954 1.00 96.69 104 GLU A CA 1
ATOM 867 C C . GLU A 1 104 ? -13.098 1.133 6.868 1.00 96.69 104 GLU A C 1
ATOM 869 O O . GLU A 1 104 ? -13.508 2.258 7.141 1.00 96.69 104 GLU A O 1
ATOM 874 N N . ALA A 1 105 ? -12.672 0.791 5.650 1.00 96.31 105 ALA A N 1
ATOM 875 C CA . ALA A 1 105 ? -12.588 1.699 4.511 1.00 96.31 105 ALA A CA 1
ATOM 876 C C . ALA A 1 105 ? -13.751 1.561 3.509 1.00 96.31 105 ALA A C 1
ATOM 878 O O . ALA A 1 105 ? -13.647 2.110 2.414 1.00 96.31 105 ALA A O 1
ATOM 879 N N . CYS A 1 106 ? -14.842 0.854 3.841 1.00 94.19 106 CYS A N 1
ATOM 880 C CA . CYS A 1 106 ? -15.967 0.659 2.912 1.00 94.19 106 CYS A CA 1
ATOM 881 C C . CYS A 1 106 ? -16.536 1.987 2.395 1.00 94.19 106 CYS A C 1
ATOM 883 O O . CYS A 1 106 ? -16.614 2.168 1.184 1.00 94.19 106 CYS A O 1
ATOM 885 N N . ASP A 1 107 ? -16.827 2.941 3.285 1.00 93.06 107 ASP A N 1
ATOM 886 C CA . ASP A 1 107 ? -17.384 4.247 2.899 1.00 93.06 107 ASP A CA 1
ATOM 887 C C . ASP A 1 107 ? -16.469 4.997 1.915 1.00 93.06 107 ASP A C 1
ATOM 889 O O . ASP A 1 107 ? -16.932 5.608 0.952 1.00 93.06 107 ASP A O 1
ATOM 893 N N . TYR A 1 108 ? -15.150 4.923 2.132 1.00 92.44 108 TYR A N 1
ATOM 894 C CA . TYR A 1 108 ? -14.160 5.528 1.241 1.00 92.44 108 TYR A CA 1
ATOM 895 C C . TYR A 1 108 ? -14.164 4.856 -0.139 1.00 92.44 108 TYR A C 1
ATOM 897 O O . TYR A 1 108 ? -14.258 5.537 -1.159 1.00 92.44 108 TYR A O 1
ATOM 905 N N . LEU A 1 109 ? -14.108 3.522 -0.173 1.00 91.44 109 LEU A N 1
ATOM 906 C CA . LEU A 1 109 ? -14.055 2.739 -1.411 1.00 91.44 109 LEU A CA 1
ATOM 907 C C . LEU A 1 109 ? -15.361 2.819 -2.221 1.00 91.44 109 LEU A C 1
ATOM 909 O O . LEU A 1 109 ? -15.334 2.698 -3.445 1.00 91.44 109 LEU A O 1
ATOM 913 N N . GLU A 1 110 ? -16.502 3.027 -1.563 1.00 91.06 110 GLU A N 1
ATOM 914 C CA . GLU A 1 110 ? -17.785 3.251 -2.231 1.00 91.06 110 GLU A CA 1
ATOM 915 C C . GLU A 1 110 ? -17.864 4.627 -2.895 1.00 91.06 110 GLU A C 1
ATOM 917 O O . GLU A 1 110 ? -18.379 4.729 -4.011 1.00 91.06 110 GLU A O 1
ATOM 922 N N . TYR A 1 111 ? -17.354 5.664 -2.224 1.00 87.00 111 TYR A N 1
ATOM 923 C CA . TYR A 1 111 ? -17.421 7.042 -2.705 1.00 87.00 111 TYR A CA 1
ATOM 924 C C . TYR A 1 111 ? -16.356 7.374 -3.752 1.00 87.00 111 TYR A C 1
ATOM 926 O O . TYR A 1 111 ? -16.616 8.177 -4.641 1.00 87.00 111 TYR A O 1
ATOM 934 N N . ALA A 1 112 ? -15.170 6.769 -3.672 1.00 73.88 112 ALA A N 1
ATOM 935 C CA . ALA A 1 112 ? -14.052 7.123 -4.541 1.00 73.88 112 ALA A CA 1
ATOM 936 C C . ALA A 1 112 ? -14.269 6.773 -6.032 1.00 73.88 112 ALA A C 1
ATOM 938 O O . ALA A 1 112 ? -13.444 7.161 -6.848 1.00 73.88 112 ALA A O 1
ATOM 939 N N . LYS A 1 113 ? -15.335 6.050 -6.404 1.00 60.66 113 LYS A N 1
ATOM 940 C CA . LYS A 1 113 ? -15.599 5.534 -7.764 1.00 60.66 113 LYS A CA 1
ATOM 941 C C . LYS A 1 113 ? -15.419 6.526 -8.910 1.00 60.66 113 LYS A C 1
ATOM 943 O O . LYS A 1 113 ? -16.014 7.622 -8.859 1.00 60.66 113 LYS A O 1
#

Radius of gyration: 16.5 Å; chains: 1; bounding box: 37×36×47 Å

pLDDT: mean 91.28, std 10.0, range [39.34, 98.5]

Secondary structure (DSSP, 8-state):
----------HHHHHHHHHHHHHTT--STT---S--B-TTS-B----STTHHHHHHHHHHHHHHHHHTTHHHHHHSS--------TT--HHHHHHHHHH-TTSTTHHHHHH--

Foldseek 3Di:
DDDPDDPPDDPVNVVVLVVVCVVVVFPPFQDWDPPQADPVRAGNTQGGTSVNVVLVVVLVVLLVCQVVCVCCVVVVDDAQDQQDDPPRHPSSLVSSVSSNVPCNCVVVSVPVD